Protein AF-J3I5R7-F1 (afdb_monomer_lite)

Sequence (69 aa):
RLLRLPPFLRQCETASDLTDQDLQDGFRLTGLFLLRHVLEPRGQAHSDARAGFINALTRQQAKAAIPAP

Secondary structure (DSSP, 8-state):
-PPP--GGGSTT-------HHHHHHHHHHHHHHHIIIIIGGGT----HHHHHHHHHHHHHHHHHHS---

Structure (mmCIF, N/CA/C/O backbone):
data_AF-J3I5R7-F1
#
_entry.id   AF-J3I5R7-F1
#
loop_
_atom_site.group_PDB
_atom_site.id
_atom_site.type_symbol
_atom_site.label_atom_id
_atom_site.label_alt_id
_atom_site.label_comp_id
_atom_site.label_asym_id
_atom_site.label_entity_id
_atom_site.label_seq_id
_atom_site.pdbx_PDB_ins_code
_atom_site.Cartn_x
_atom_site.Cartn_y
_atom_site.Cartn_z
_atom_site.occupancy
_atom_site.B_iso_or_equiv
_atom_site.auth_seq_id
_atom_site.auth_comp_id
_atom_site.auth_asym_id
_atom_site.auth_atom_id
_atom_site.pdbx_PDB_model_num
ATOM 1 N N . ARG A 1 1 ? 10.426 -4.531 11.385 1.00 74.12 1 ARG A N 1
ATOM 2 C CA . ARG A 1 1 ? 11.315 -4.466 10.193 1.00 74.12 1 ARG A CA 1
ATOM 3 C C . ARG A 1 1 ? 11.030 -3.168 9.456 1.00 74.12 1 ARG A C 1
ATOM 5 O O . ARG A 1 1 ? 9.862 -2.813 9.363 1.00 74.12 1 ARG A O 1
ATOM 12 N N . LEU A 1 2 ? 12.066 -2.482 8.972 1.00 81.88 2 LEU A N 1
ATOM 13 C CA . LEU A 1 2 ? 11.917 -1.282 8.144 1.00 81.88 2 LEU A CA 1
ATOM 14 C C . LEU A 1 2 ? 11.449 -1.670 6.732 1.00 81.88 2 LEU A C 1
ATOM 16 O O . LEU A 1 2 ? 11.830 -2.731 6.231 1.00 81.88 2 LEU A O 1
ATOM 20 N N . LEU A 1 3 ? 10.603 -0.836 6.127 1.00 84.25 3 LEU A N 1
ATOM 21 C CA . LEU A 1 3 ? 10.190 -0.966 4.728 1.00 84.25 3 LEU A CA 1
ATOM 22 C C . LEU A 1 3 ? 11.153 -0.178 3.835 1.00 84.25 3 LEU A C 1
ATOM 24 O O . LEU A 1 3 ? 11.651 0.871 4.240 1.00 84.25 3 LEU A O 1
ATOM 28 N N . ARG A 1 4 ? 11.412 -0.684 2.625 1.00 84.94 4 ARG A N 1
ATOM 29 C CA . ARG A 1 4 ? 12.197 0.034 1.616 1.00 84.94 4 ARG A CA 1
ATOM 30 C C . ARG A 1 4 ? 11.452 1.310 1.224 1.00 84.94 4 ARG A C 1
ATOM 32 O O . ARG A 1 4 ? 10.243 1.262 1.022 1.00 84.94 4 ARG A O 1
ATOM 39 N N . LEU A 1 5 ? 12.172 2.428 1.136 1.00 84.31 5 LEU A N 1
ATOM 40 C CA . LEU A 1 5 ? 11.635 3.681 0.610 1.00 84.31 5 LEU A CA 1
ATOM 4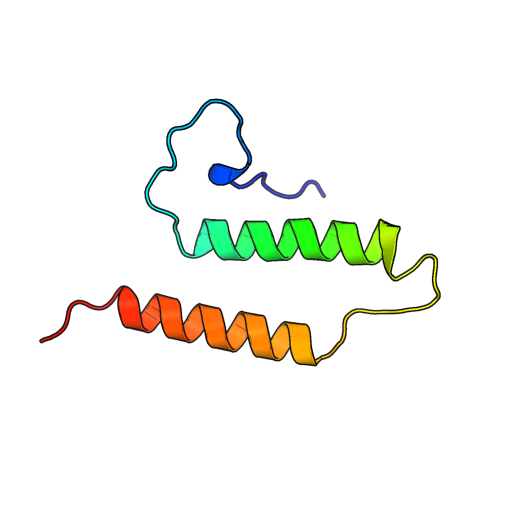1 C C . LEU A 1 5 ? 11.745 3.653 -0.924 1.00 84.31 5 LEU A C 1
ATOM 43 O O . LEU A 1 5 ? 12.876 3.612 -1.425 1.00 84.31 5 LEU A O 1
ATOM 47 N N . PRO A 1 6 ? 10.622 3.659 -1.666 1.00 80.31 6 PRO A N 1
ATOM 48 C CA . PRO A 1 6 ? 10.652 3.704 -3.120 1.00 80.31 6 PRO A CA 1
ATOM 49 C C . PRO A 1 6 ? 11.371 4.957 -3.649 1.00 80.31 6 PRO A C 1
ATOM 51 O O . PRO A 1 6 ? 11.207 6.034 -3.064 1.00 80.31 6 PRO A O 1
ATOM 54 N N . PRO A 1 7 ? 12.121 4.849 -4.761 1.00 78.75 7 PRO A N 1
ATOM 55 C CA . PRO A 1 7 ? 12.871 5.954 -5.357 1.00 78.75 7 PRO A CA 1
ATOM 56 C C . PRO A 1 7 ? 12.062 7.226 -5.605 1.00 78.75 7 PRO A C 1
ATOM 58 O O . PRO A 1 7 ? 12.506 8.311 -5.251 1.00 78.75 7 PRO A O 1
ATOM 61 N N . PHE A 1 8 ? 10.833 7.095 -6.108 1.00 73.56 8 PHE A N 1
ATOM 62 C CA . PHE A 1 8 ? 9.967 8.229 -6.448 1.00 73.56 8 PHE A CA 1
ATOM 63 C C . PHE A 1 8 ? 9.516 9.078 -5.243 1.00 73.56 8 PHE A C 1
ATOM 65 O O . PHE A 1 8 ? 8.970 10.161 -5.430 1.00 73.56 8 PHE A O 1
ATOM 72 N N . LEU A 1 9 ? 9.716 8.605 -4.005 1.00 73.69 9 LEU A N 1
ATOM 73 C CA . LEU A 1 9 ? 9.471 9.388 -2.785 1.00 73.69 9 LEU A CA 1
ATOM 74 C C . LEU A 1 9 ? 10.712 10.166 -2.320 1.00 73.69 9 LEU A C 1
ATOM 76 O O . LEU A 1 9 ? 10.641 10.898 -1.332 1.00 73.69 9 LEU A O 1
ATOM 80 N N . ARG A 1 10 ? 11.859 10.005 -2.990 1.00 82.75 10 ARG A N 1
ATOM 81 C CA . ARG A 1 10 ? 13.089 10.735 -2.679 1.00 82.75 10 ARG A CA 1
ATOM 82 C C . ARG A 1 10 ? 13.073 12.085 -3.386 1.00 82.75 10 ARG A C 1
ATOM 84 O O . ARG A 1 10 ? 12.943 12.170 -4.598 1.00 82.75 10 ARG A O 1
ATOM 91 N N . GLN A 1 11 ? 13.269 13.147 -2.615 1.00 67.19 11 GLN A N 1
ATOM 92 C CA . GLN A 1 11 ? 13.110 14.541 -3.044 1.00 67.19 11 GLN A CA 1
ATOM 93 C C . GLN A 1 11 ? 14.142 15.032 -4.087 1.00 67.19 11 GLN A C 1
ATOM 95 O O . GLN A 1 11 ? 14.011 16.152 -4.569 1.00 67.19 11 GLN A O 1
ATOM 100 N N . CYS A 1 12 ? 15.148 14.217 -4.442 1.00 58.81 12 CYS A N 1
ATOM 101 C CA . CYS A 1 12 ? 16.285 14.598 -5.296 1.00 58.81 12 CYS A CA 1
ATOM 102 C C . CYS A 1 12 ? 16.496 13.721 -6.545 1.00 58.81 12 CYS A C 1
ATOM 104 O O . CYS A 1 12 ? 17.483 13.927 -7.246 1.00 58.81 12 CYS A O 1
ATOM 106 N N . GLU A 1 13 ? 15.627 12.754 -6.846 1.00 60.91 13 GLU A N 1
ATOM 107 C CA . GLU A 1 13 ? 15.733 11.989 -8.097 1.00 60.91 13 GLU A CA 1
ATOM 108 C C . GLU A 1 13 ? 14.679 12.478 -9.096 1.00 60.91 13 GLU A C 1
ATOM 110 O O . GLU A 1 13 ? 13.479 12.411 -8.831 1.00 60.91 13 GLU A O 1
ATOM 115 N N . THR A 1 14 ? 15.117 12.950 -10.270 1.00 59.38 14 THR A N 1
ATOM 116 C CA . THR A 1 14 ? 14.271 12.926 -11.473 1.00 59.38 14 THR A CA 1
ATOM 117 C C . THR A 1 14 ? 13.761 11.505 -11.616 1.00 59.38 14 THR A C 1
ATOM 119 O O . THR A 1 14 ? 14.585 10.592 -11.618 1.00 59.38 14 THR A O 1
ATOM 122 N N . ALA A 1 15 ? 12.436 11.331 -11.661 1.00 59.84 15 ALA A N 1
ATOM 123 C CA . ALA A 1 15 ? 11.787 10.027 -11.677 1.00 59.84 15 ALA A CA 1
ATOM 124 C C . ALA A 1 15 ? 12.484 9.104 -12.686 1.00 59.84 15 ALA A C 1
ATOM 126 O O . ALA A 1 15 ? 12.315 9.253 -13.894 1.00 59.84 15 ALA A O 1
ATOM 127 N N . SER A 1 16 ? 13.317 8.198 -12.169 1.00 64.19 16 SER A N 1
ATOM 128 C CA . SER A 1 16 ? 13.855 7.084 -12.940 1.00 64.19 16 SER A CA 1
ATOM 129 C C . SER A 1 16 ? 12.676 6.246 -13.431 1.00 64.19 16 SER A C 1
ATOM 131 O O . SER A 1 16 ? 11.597 6.308 -12.830 1.00 64.19 16 SER A O 1
ATOM 133 N N . ASP A 1 17 ? 12.876 5.454 -14.486 1.00 71.19 17 ASP A N 1
ATOM 134 C CA . ASP A 1 17 ? 11.841 4.541 -14.975 1.00 71.19 17 ASP A CA 1
ATOM 135 C C . ASP A 1 17 ? 11.262 3.732 -13.805 1.00 71.19 17 ASP A C 1
ATOM 137 O O . ASP A 1 17 ? 11.981 3.022 -13.096 1.00 71.19 17 ASP A O 1
ATOM 141 N N . LEU A 1 18 ? 9.963 3.916 -13.553 1.00 74.50 18 LEU A N 1
ATOM 142 C CA . LEU A 1 18 ? 9.257 3.302 -12.435 1.00 74.50 18 LEU A CA 1
ATOM 143 C C . LEU A 1 18 ? 9.211 1.790 -12.658 1.00 74.50 18 LEU A C 1
ATOM 145 O O . LEU A 1 18 ? 8.540 1.321 -13.577 1.00 74.50 18 LEU A O 1
ATOM 149 N N . THR A 1 19 ? 9.895 1.023 -11.811 1.00 83.12 19 THR A N 1
ATOM 150 C CA . THR A 1 19 ? 9.875 -0.439 -11.919 1.00 83.12 19 THR A CA 1
ATOM 151 C C . THR A 1 19 ? 8.643 -1.035 -11.239 1.00 83.12 19 THR A C 1
ATOM 153 O O . THR A 1 19 ? 8.055 -0.448 -10.325 1.00 83.12 19 THR A O 1
ATOM 156 N N . ASP A 1 20 ? 8.289 -2.267 -11.611 1.00 84.12 20 ASP A N 1
ATOM 157 C CA . ASP A 1 20 ? 7.232 -3.022 -10.928 1.00 84.12 20 ASP A CA 1
ATOM 158 C C . ASP A 1 20 ? 7.520 -3.200 -9.431 1.00 84.12 20 ASP A C 1
ATOM 160 O O . ASP A 1 20 ? 6.603 -3.171 -8.604 1.00 84.12 20 ASP A O 1
ATOM 164 N N . GLN A 1 21 ? 8.797 -3.344 -9.060 1.00 84.88 21 GLN A N 1
ATOM 165 C CA . GLN A 1 21 ? 9.196 -3.467 -7.662 1.00 84.88 21 GLN A CA 1
ATOM 166 C C . GLN A 1 21 ? 8.969 -2.162 -6.894 1.00 84.88 21 GLN A C 1
ATOM 168 O O . GLN A 1 21 ? 8.524 -2.206 -5.747 1.00 84.88 21 GLN A O 1
ATOM 173 N N . AS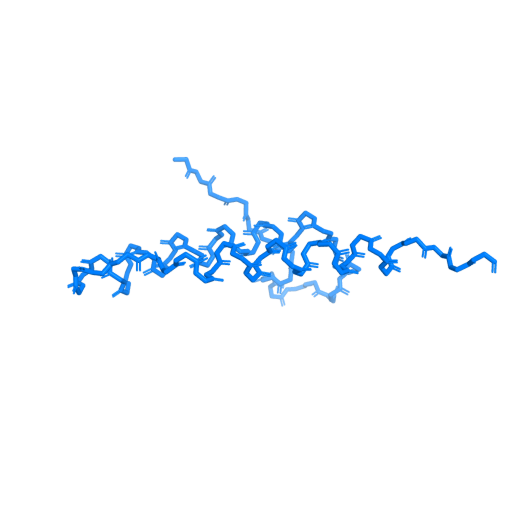P A 1 22 ? 9.221 -1.009 -7.516 1.00 85.38 22 ASP A N 1
ATOM 174 C CA . ASP A 1 22 ? 8.982 0.292 -6.884 1.00 85.38 22 ASP A CA 1
ATOM 175 C C . ASP A 1 22 ? 7.492 0.499 -6.604 1.00 85.38 22 ASP A C 1
ATOM 177 O O . ASP A 1 22 ? 7.118 1.002 -5.539 1.00 85.38 22 ASP A O 1
ATOM 181 N N . LEU A 1 23 ? 6.629 0.037 -7.514 1.00 86.31 23 LEU A N 1
ATOM 182 C CA . LEU A 1 23 ? 5.183 0.065 -7.326 1.00 86.31 23 LEU A CA 1
ATOM 183 C C . LEU A 1 23 ? 4.741 -0.856 -6.173 1.00 86.31 23 LEU A C 1
ATOM 185 O O . LEU A 1 23 ? 3.947 -0.445 -5.322 1.00 86.31 23 LEU A O 1
ATOM 189 N N . GLN A 1 24 ? 5.278 -2.079 -6.096 1.00 89.25 24 GLN A N 1
ATOM 190 C CA . GLN A 1 24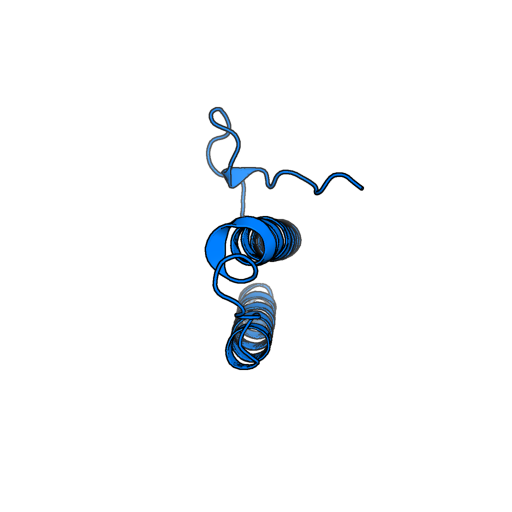 ? 4.994 -3.002 -4.989 1.00 89.25 24 GLN A CA 1
ATOM 191 C C . GLN A 1 24 ? 5.455 -2.445 -3.636 1.00 89.25 24 GLN A C 1
ATOM 193 O O . GLN A 1 24 ? 4.701 -2.484 -2.657 1.00 89.25 24 GLN A O 1
ATOM 198 N N . ASP A 1 25 ? 6.666 -1.889 -3.580 1.00 90.56 25 ASP A N 1
ATOM 199 C CA . ASP A 1 25 ? 7.215 -1.270 -2.374 1.00 90.56 25 ASP A CA 1
ATOM 200 C C . ASP A 1 25 ? 6.361 -0.060 -1.950 1.00 90.56 25 ASP A C 1
ATOM 202 O O . ASP A 1 25 ? 6.037 0.088 -0.767 1.00 90.56 25 ASP A O 1
ATOM 206 N N . GLY A 1 26 ? 5.896 0.748 -2.910 1.00 90.12 26 GLY A N 1
ATOM 207 C CA . GLY A 1 26 ? 4.979 1.866 -2.677 1.00 90.12 26 GLY A CA 1
ATOM 208 C C . GLY A 1 26 ? 3.631 1.432 -2.102 1.00 90.12 26 GLY A C 1
ATOM 209 O O . GLY A 1 26 ? 3.177 1.985 -1.093 1.00 90.12 26 GLY A O 1
ATOM 210 N N . PHE A 1 27 ? 3.003 0.397 -2.669 1.00 92.94 27 PHE A N 1
ATOM 211 C CA . PHE A 1 27 ? 1.759 -0.154 -2.123 1.00 92.94 27 PHE A CA 1
ATOM 212 C C . PHE A 1 27 ? 1.951 -0.762 -0.735 1.00 92.94 27 PHE A C 1
ATOM 214 O O . PHE A 1 27 ? 1.064 -0.652 0.116 1.00 92.94 27 PHE A O 1
ATOM 221 N N . ARG A 1 28 ? 3.091 -1.398 -0.467 1.00 93.12 28 ARG A N 1
ATOM 222 C CA . ARG A 1 28 ? 3.387 -1.943 0.859 1.00 93.12 28 ARG A CA 1
ATOM 223 C C . ARG A 1 28 ? 3.560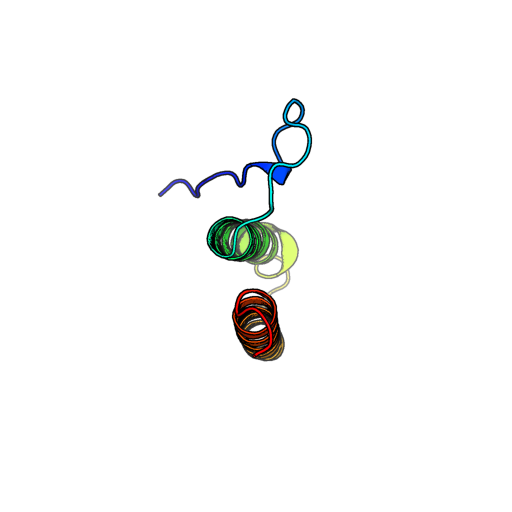 -0.834 1.895 1.00 93.12 28 ARG A C 1
ATOM 225 O O . ARG A 1 28 ? 2.976 -0.922 2.976 1.00 93.12 28 ARG A O 1
ATOM 232 N N . LEU A 1 29 ? 4.325 0.203 1.559 1.00 93.62 29 LEU A N 1
ATOM 233 C CA . LEU A 1 29 ? 4.602 1.339 2.437 1.00 93.62 29 LEU A CA 1
ATOM 234 C C . LEU A 1 29 ? 3.324 2.101 2.785 1.00 93.62 29 LEU A C 1
ATOM 236 O O . LEU A 1 29 ? 2.992 2.259 3.960 1.00 93.62 29 LEU A O 1
ATOM 240 N N . THR A 1 30 ? 2.564 2.502 1.769 1.00 92.38 30 THR A N 1
ATOM 241 C CA . THR A 1 30 ? 1.299 3.227 1.959 1.00 92.38 30 THR A CA 1
ATOM 242 C C . THR A 1 30 ? 0.249 2.365 2.654 1.00 92.38 30 THR A C 1
ATOM 244 O O . THR A 1 30 ? -0.471 2.849 3.524 1.00 92.38 30 THR A O 1
ATOM 247 N N . GLY A 1 31 ? 0.195 1.065 2.346 1.00 95.06 31 GLY A N 1
ATOM 248 C CA . GLY A 1 31 ? -0.689 0.117 3.019 1.00 95.06 31 GLY A CA 1
ATOM 249 C C . GLY A 1 31 ? -0.429 0.018 4.520 1.00 95.06 31 GLY A C 1
ATOM 250 O O . GLY A 1 31 ? -1.384 0.025 5.296 1.00 95.06 31 GLY A O 1
ATOM 251 N N . LEU A 1 32 ? 0.840 -0.038 4.934 1.00 95.12 32 LEU A N 1
ATOM 252 C CA . LEU A 1 32 ? 1.208 -0.091 6.349 1.00 95.12 32 LEU A CA 1
ATOM 253 C C . LEU A 1 32 ? 0.874 1.219 7.070 1.00 95.12 32 LEU A C 1
ATOM 255 O O . LEU A 1 32 ? 0.337 1.182 8.175 1.00 95.12 32 LEU A O 1
ATOM 259 N N . PHE A 1 33 ? 1.139 2.363 6.432 1.00 94.94 33 PHE A N 1
ATOM 260 C CA . PHE A 1 33 ? 0.787 3.669 6.988 1.00 94.94 33 PHE A CA 1
ATOM 261 C C . PHE A 1 33 ? -0.725 3.803 7.202 1.00 94.94 33 PHE A C 1
ATOM 263 O O . PHE A 1 33 ? -1.168 4.118 8.305 1.00 94.94 33 PHE A O 1
ATOM 270 N N . LEU A 1 34 ? -1.521 3.511 6.169 1.00 9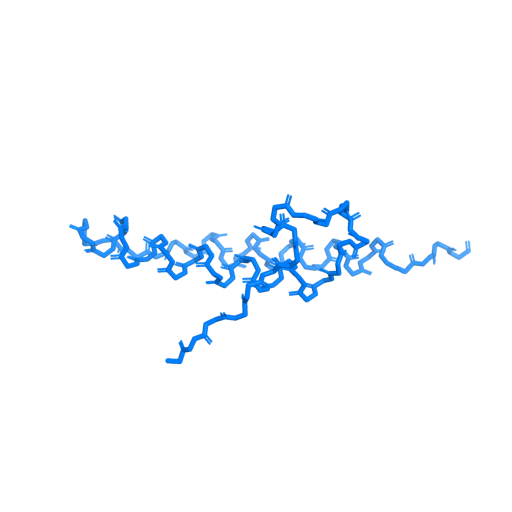6.06 34 LEU A N 1
ATOM 271 C CA . LEU A 1 34 ? -2.980 3.596 6.240 1.00 96.06 34 LEU A CA 1
ATOM 272 C C . LEU A 1 34 ? -3.550 2.645 7.288 1.00 96.06 34 LEU A C 1
ATOM 274 O O . LEU A 1 34 ? -4.408 3.052 8.065 1.00 96.06 34 LEU A O 1
ATOM 278 N N . LEU A 1 35 ? -3.055 1.405 7.342 1.00 97.12 35 LEU A N 1
ATOM 279 C CA . LEU A 1 35 ? -3.509 0.442 8.338 1.00 97.12 35 LEU A CA 1
ATOM 280 C C . LEU A 1 35 ? -3.289 0.988 9.750 1.00 97.12 35 LEU A C 1
ATOM 282 O O . LEU A 1 35 ? -4.245 1.146 10.497 1.00 97.12 35 LEU A O 1
ATOM 286 N N . ARG A 1 36 ? -2.048 1.358 10.073 1.00 96.25 36 ARG A N 1
ATOM 287 C CA . ARG A 1 36 ? -1.645 1.713 11.436 1.00 96.25 36 ARG A CA 1
ATOM 288 C C . ARG A 1 36 ? -2.148 3.077 11.904 1.00 96.25 36 ARG A C 1
ATOM 290 O O . ARG A 1 36 ? -2.382 3.267 13.093 1.00 96.25 36 ARG A O 1
ATOM 297 N N . HIS A 1 37 ? -2.275 4.041 10.993 1.00 96.69 37 HIS A N 1
ATOM 298 C CA . HIS A 1 37 ? -2.556 5.435 11.352 1.00 96.69 37 HIS A CA 1
ATOM 299 C C . HIS A 1 37 ? -3.950 5.920 10.954 1.00 96.69 37 HIS A C 1
ATOM 301 O O . HIS A 1 37 ? -4.381 6.957 11.452 1.00 96.69 37 HIS A O 1
ATOM 307 N N . VAL A 1 38 ? -4.663 5.203 10.082 1.00 96.50 38 VAL A N 1
ATOM 308 C CA . VAL A 1 38 ? -5.988 5.626 9.600 1.00 96.50 38 VAL A CA 1
ATOM 309 C C . VAL A 1 38 ? -7.062 4.593 9.926 1.00 96.50 38 VAL A C 1
ATOM 311 O O . VAL A 1 38 ? -8.094 4.961 10.482 1.00 96.50 38 VAL A O 1
ATOM 314 N N . LEU A 1 39 ? -6.829 3.319 9.602 1.00 98.00 39 LEU A N 1
ATOM 315 C CA . LEU A 1 39 ? -7.846 2.269 9.681 1.00 98.00 39 LEU A CA 1
ATOM 316 C C . LEU A 1 39 ? -7.951 1.669 11.087 1.00 98.00 39 LEU A C 1
ATOM 318 O O . LEU A 1 39 ? -9.020 1.733 11.691 1.00 98.00 39 LEU A O 1
ATOM 322 N N . GLU A 1 40 ? -6.846 1.165 11.645 1.00 97.50 40 GLU A N 1
ATOM 323 C CA . GLU A 1 40 ? -6.819 0.565 12.987 1.00 97.50 40 GLU A CA 1
ATOM 324 C C . GLU A 1 40 ? -7.347 1.520 14.073 1.00 97.50 40 GLU A C 1
ATOM 326 O O . GLU A 1 40 ? -8.189 1.086 14.861 1.00 97.50 40 GLU A O 1
ATOM 331 N N . PRO A 1 41 ? -6.991 2.827 14.096 1.00 98.19 41 PRO A N 1
ATOM 332 C CA . PRO A 1 41 ? -7.551 3.772 15.069 1.00 98.19 41 PRO A CA 1
ATOM 333 C C . PRO A 1 41 ? -9.074 3.942 14.987 1.00 98.19 41 PRO A C 1
ATOM 335 O O . PRO A 1 41 ? -9.688 4.458 15.917 1.00 98.19 41 PRO A O 1
ATOM 338 N N . ARG A 1 42 ? -9.689 3.533 13.873 1.00 97.69 42 ARG A N 1
ATOM 339 C CA . ARG A 1 42 ? -11.135 3.591 13.627 1.00 97.69 42 ARG A CA 1
ATOM 340 C C . ARG A 1 42 ? -11.803 2.217 13.719 1.00 97.69 42 ARG A C 1
ATOM 342 O O . ARG A 1 42 ? -12.973 2.098 13.368 1.00 97.69 42 ARG A O 1
ATOM 349 N N . GLY A 1 43 ? -11.073 1.182 14.144 1.00 97.62 43 GLY A N 1
ATOM 350 C CA . GLY A 1 43 ? -11.566 -0.198 14.172 1.00 97.62 43 GLY A CA 1
ATOM 351 C C . GLY A 1 43 ? -11.801 -0.791 12.779 1.00 97.62 43 GLY A C 1
ATOM 352 O O . GLY A 1 43 ? -12.620 -1.691 12.622 1.00 97.62 43 GLY A O 1
ATOM 353 N N . GLN A 1 44 ? -11.123 -0.265 11.757 1.00 97.94 44 GLN A N 1
ATOM 354 C CA . GLN A 1 44 ? -11.244 -0.700 10.368 1.00 97.94 44 GLN A CA 1
ATOM 355 C C . GLN A 1 44 ? -9.997 -1.475 9.929 1.00 97.94 44 GLN A C 1
ATOM 357 O O . GLN A 1 44 ? -8.907 -1.305 10.474 1.00 97.94 44 GLN A O 1
ATOM 362 N N . ALA A 1 45 ? -10.156 -2.291 8.890 1.00 96.56 45 ALA A N 1
ATOM 363 C CA . ALA A 1 45 ? -9.068 -2.978 8.202 1.00 96.56 45 ALA A CA 1
ATOM 364 C C . ALA A 1 45 ? -9.054 -2.595 6.716 1.00 96.56 45 ALA A C 1
ATOM 366 O O . ALA A 1 45 ? -9.930 -1.875 6.229 1.00 96.56 45 ALA A O 1
ATOM 367 N N . HIS A 1 46 ? -8.051 -3.074 5.979 1.00 96.94 46 HIS A N 1
ATOM 368 C CA . HIS A 1 46 ? -8.060 -2.949 4.522 1.00 96.94 46 HIS A CA 1
ATOM 369 C C . HIS A 1 46 ? -9.231 -3.734 3.930 1.00 96.94 46 HIS A C 1
ATOM 371 O O . HIS A 1 46 ? -9.468 -4.874 4.310 1.00 96.94 46 HIS A O 1
ATOM 377 N N . SER A 1 47 ? -9.926 -3.133 2.966 1.00 95.44 47 SER A N 1
ATOM 378 C CA . SER A 1 47 ? -10.934 -3.833 2.166 1.00 95.44 47 SER A CA 1
ATOM 379 C C . SER A 1 47 ? -10.277 -4.840 1.216 1.00 95.44 47 SER A C 1
ATOM 381 O O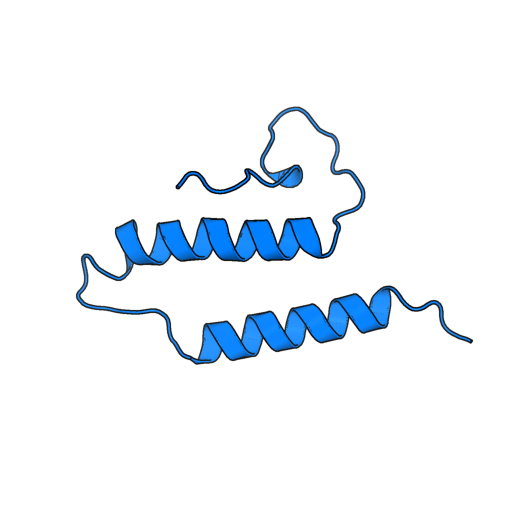 . SER A 1 47 ? -9.232 -4.542 0.631 1.00 95.44 47 SER A O 1
ATOM 383 N N . ASP A 1 48 ? -10.935 -5.973 0.962 1.00 93.06 48 ASP A N 1
ATOM 384 C CA . ASP A 1 48 ? -10.515 -6.965 -0.042 1.00 93.06 48 ASP A CA 1
ATOM 385 C C . ASP A 1 48 ? -10.388 -6.369 -1.453 1.00 93.06 48 ASP A C 1
ATOM 387 O O . ASP A 1 48 ? -9.535 -6.784 -2.246 1.00 93.06 48 ASP A O 1
ATOM 391 N N . ALA A 1 49 ? -11.163 -5.318 -1.750 1.00 95.19 49 ALA A N 1
ATOM 392 C CA . ALA A 1 49 ? -11.074 -4.576 -3.007 1.00 95.19 49 ALA A CA 1
ATOM 393 C C . ALA A 1 49 ? -9.663 -4.017 -3.253 1.00 95.19 49 ALA A C 1
ATOM 395 O O . ALA A 1 49 ? -9.217 -3.936 -4.398 1.00 95.19 49 ALA A O 1
ATOM 396 N N . ARG A 1 50 ? -8.919 -3.695 -2.186 1.00 94.88 50 ARG A N 1
ATOM 397 C CA . ARG A 1 50 ? -7.530 -3.237 -2.282 1.00 94.88 50 ARG A CA 1
ATOM 398 C C . ARG A 1 50 ? -6.622 -4.314 -2.869 1.00 94.88 50 ARG A C 1
ATOM 400 O O . ARG A 1 50 ? -5.809 -4.012 -3.739 1.00 94.88 50 ARG A O 1
ATOM 407 N N . ALA A 1 51 ? -6.747 -5.555 -2.400 1.00 92.94 51 ALA A N 1
ATOM 408 C CA . ALA A 1 51 ? -5.952 -6.666 -2.916 1.00 92.94 51 ALA A CA 1
ATOM 409 C C . ALA A 1 51 ? -6.297 -6.942 -4.388 1.00 92.94 51 ALA A C 1
ATOM 411 O O . ALA A 1 51 ? -5.399 -7.095 -5.217 1.00 92.94 51 ALA A O 1
ATOM 412 N N . GLY A 1 52 ? -7.590 -6.915 -4.729 1.00 94.56 52 GLY A N 1
ATOM 413 C CA . GLY A 1 52 ? -8.056 -7.047 -6.111 1.00 94.56 52 GLY A CA 1
ATOM 414 C C . GLY A 1 52 ? -7.488 -5.969 -7.039 1.00 94.56 52 GLY A C 1
ATOM 415 O O . GLY A 1 52 ? -6.985 -6.289 -8.117 1.00 94.56 52 GLY A O 1
ATOM 416 N N . PHE A 1 53 ? -7.503 -4.711 -6.595 1.00 94.38 53 PHE A N 1
ATOM 417 C CA . PHE A 1 53 ? -6.971 -3.573 -7.343 1.00 94.38 53 PHE A CA 1
ATOM 418 C C . PHE A 1 53 ? -5.462 -3.682 -7.594 1.00 94.38 53 PHE A C 1
ATOM 420 O O . PHE A 1 53 ? -5.026 -3.559 -8.738 1.00 94.38 53 PHE A O 1
ATOM 427 N N . ILE A 1 54 ? -4.669 -3.980 -6.556 1.00 93.75 54 ILE A N 1
ATOM 428 C CA . ILE A 1 54 ? -3.211 -4.143 -6.692 1.00 93.75 54 ILE A CA 1
ATOM 429 C C . ILE A 1 54 ? -2.901 -5.263 -7.689 1.00 93.75 54 ILE A C 1
ATOM 431 O O . ILE A 1 54 ? -2.116 -5.064 -8.611 1.00 93.75 54 ILE A O 1
ATOM 435 N N . ASN A 1 55 ? -3.583 -6.406 -7.574 1.00 92.06 55 ASN A N 1
ATOM 436 C CA . ASN A 1 55 ? -3.387 -7.528 -8.488 1.00 92.06 55 ASN A CA 1
ATOM 437 C C . ASN A 1 55 ? -3.743 -7.176 -9.943 1.00 92.06 55 ASN A C 1
ATOM 439 O O . ASN A 1 55 ? -3.071 -7.631 -10.869 1.00 92.06 55 ASN A O 1
ATOM 443 N N . ALA A 1 56 ? -4.803 -6.392 -10.164 1.00 93.44 56 ALA A N 1
ATOM 444 C CA . ALA A 1 56 ? -5.188 -5.944 -11.500 1.00 93.44 56 ALA A CA 1
ATOM 445 C C . ALA A 1 56 ? -4.133 -5.013 -12.113 1.00 93.44 56 ALA A C 1
ATOM 447 O O . ALA A 1 56 ? -3.735 -5.230 -13.259 1.00 93.44 56 ALA A O 1
ATOM 448 N N . LEU A 1 57 ? -3.626 -4.052 -11.335 1.00 90.44 57 LEU A N 1
ATOM 449 C CA . LEU A 1 57 ? -2.554 -3.161 -11.778 1.00 90.44 57 LEU A CA 1
ATOM 450 C C . LEU A 1 57 ? -1.264 -3.919 -12.086 1.00 90.44 57 LEU A C 1
ATOM 452 O O . LEU A 1 57 ? -0.685 -3.706 -13.145 1.00 90.44 57 LEU A O 1
ATOM 456 N N . THR A 1 58 ? -0.838 -4.846 -11.224 1.00 87.25 58 THR A N 1
ATOM 457 C CA . THR A 1 58 ? 0.379 -5.640 -11.465 1.00 87.25 58 THR A CA 1
ATOM 458 C C . THR A 1 58 ? 0.291 -6.425 -12.775 1.00 87.25 58 THR A C 1
ATOM 460 O O . THR A 1 58 ? 1.256 -6.467 -13.533 1.00 87.25 58 THR A O 1
ATOM 463 N N . ARG A 1 59 ? -0.878 -6.993 -13.104 1.00 87.81 59 ARG A N 1
ATOM 464 C CA . ARG A 1 59 ? -1.078 -7.669 -14.398 1.00 87.81 59 ARG A CA 1
ATOM 465 C C . ARG A 1 59 ? -1.034 -6.705 -15.582 1.00 87.81 59 ARG A C 1
ATOM 467 O O . ARG A 1 59 ? -0.490 -7.055 -16.626 1.00 87.81 59 ARG A O 1
ATOM 474 N N . GLN A 1 60 ? -1.620 -5.518 -15.443 1.00 87.44 60 GLN A N 1
ATOM 475 C CA . GLN A 1 60 ? -1.622 -4.509 -16.503 1.00 87.44 60 GLN A CA 1
ATOM 476 C C . GLN A 1 60 ? -0.206 -3.993 -16.794 1.00 87.44 60 GLN A C 1
ATOM 478 O O . GLN A 1 60 ? 0.162 -3.881 -17.960 1.00 87.44 60 GLN A O 1
ATOM 483 N N . GLN A 1 61 ? 0.591 -3.744 -15.754 1.00 81.38 61 GLN A N 1
ATOM 484 C CA . GLN A 1 61 ? 1.988 -3.326 -15.881 1.00 81.38 61 GLN A CA 1
ATOM 485 C C . GLN A 1 61 ? 2.837 -4.407 -16.559 1.00 81.38 61 GLN A C 1
ATOM 487 O O . GLN A 1 61 ? 3.514 -4.123 -17.543 1.00 81.38 61 GLN A O 1
ATOM 492 N N . ALA A 1 62 ? 2.698 -5.667 -16.130 1.00 79.75 62 ALA A N 1
ATOM 493 C CA . ALA A 1 62 ? 3.380 -6.794 -16.766 1.00 79.75 62 ALA A CA 1
ATOM 494 C C . ALA A 1 62 ? 3.028 -6.921 -18.259 1.00 79.75 62 ALA A C 1
ATOM 496 O O . ALA A 1 62 ? 3.891 -7.217 -19.079 1.00 79.75 62 ALA A O 1
ATOM 497 N N . LYS A 1 63 ? 1.768 -6.655 -18.632 1.00 80.75 63 LYS A N 1
ATOM 498 C CA . LYS A 1 63 ? 1.341 -6.633 -20.037 1.00 80.75 63 LYS A CA 1
ATOM 499 C C . LYS A 1 63 ? 1.962 -5.471 -20.821 1.00 80.75 63 LYS A C 1
ATOM 501 O O . LYS A 1 63 ? 2.298 -5.661 -21.981 1.00 80.75 63 LYS A O 1
ATOM 506 N N . ALA A 1 64 ? 2.098 -4.293 -20.213 1.00 74.69 64 ALA A N 1
ATOM 507 C CA . ALA A 1 64 ? 2.704 -3.121 -20.849 1.00 74.69 64 ALA A CA 1
ATOM 508 C C . ALA A 1 64 ? 4.228 -3.255 -21.030 1.00 74.69 64 ALA A C 1
ATOM 510 O O . ALA A 1 64 ? 4.783 -2.668 -21.954 1.00 74.69 64 ALA A O 1
ATOM 511 N N . ALA A 1 65 ? 4.893 -4.036 -20.175 1.00 69.31 65 ALA A N 1
ATOM 512 C CA . ALA A 1 65 ? 6.330 -4.296 -20.249 1.00 69.31 65 ALA A CA 1
ATOM 513 C C . ALA A 1 65 ? 6.730 -5.297 -21.353 1.00 69.31 65 ALA A C 1
ATOM 515 O O . ALA A 1 65 ? 7.903 -5.363 -21.718 1.00 69.31 65 ALA A O 1
ATOM 516 N N . ILE A 1 66 ? 5.783 -6.077 -21.892 1.00 64.00 66 ILE A N 1
ATOM 517 C CA . ILE A 1 66 ? 6.022 -6.970 -23.034 1.00 64.00 66 ILE A CA 1
ATOM 518 C C . ILE A 1 66 ? 5.866 -6.139 -24.321 1.00 64.00 66 ILE A C 1
ATOM 520 O O . ILE A 1 66 ? 4.753 -5.681 -24.594 1.00 64.00 66 ILE A O 1
ATOM 524 N N . PRO A 1 67 ? 6.928 -5.927 -25.125 1.00 52.56 67 PRO A N 1
ATOM 525 C CA . PRO A 1 67 ? 6.794 -5.226 -26.397 1.00 52.56 67 PRO A CA 1
ATOM 526 C C . PRO A 1 67 ? 5.856 -6.012 -27.325 1.00 52.56 67 PRO A C 1
ATOM 528 O O . PRO A 1 67 ? 5.926 -7.240 -27.392 1.00 52.56 67 PRO A O 1
ATOM 531 N N . ALA A 1 68 ? 4.945 -5.300 -27.997 1.00 56.72 68 ALA A N 1
ATOM 532 C CA . ALA A 1 68 ? 4.020 -5.890 -28.964 1.00 56.72 68 ALA A CA 1
ATOM 533 C C . ALA A 1 68 ? 4.797 -6.637 -30.074 1.00 56.72 68 ALA A C 1
ATOM 535 O O . ALA A 1 68 ? 5.890 -6.183 -30.422 1.00 56.72 68 ALA A O 1
ATOM 536 N N . PRO A 1 69 ? 4.269 -7.770 -30.585 1.00 59.28 69 PRO A N 1
ATOM 537 C CA . PRO A 1 69 ? 4.942 -8.574 -31.605 1.00 59.28 69 PRO A CA 1
ATOM 538 C C . PRO A 1 69 ? 5.150 -7.818 -32.920 1.00 59.28 69 PRO A C 1
ATOM 540 O O . PRO A 1 69 ? 4.296 -6.964 -33.256 1.00 59.28 69 PRO A O 1
#

Foldseek 3Di:
DDQDDQPVPDPPDPDDPQDLVSVVSVLVVVQVCCQPPPAVVVVHHDDPVSVVVNVVVSVVVVVVPDDDD

Radius of gyration: 14.64 Å; chains: 1; bounding box: 28×23×47 Å

pLDDT: mean 84.63, std 12.54, range [52.56, 98.19]